Protein AF-A0A4U1BHV1-F1 (afdb_monomer_lite)

pLDDT: mean 71.68, std 8.99, range [50.59, 85.25]

Radius of gyration: 14.43 Å; chains: 1; bounding box: 33×22×41 Å

Structure (mmCIF, N/CA/C/O backbone):
data_AF-A0A4U1BHV1-F1
#
_entry.id   AF-A0A4U1BHV1-F1
#
loop_
_atom_site.group_PDB
_atom_site.id
_atom_site.type_symbol
_atom_site.label_atom_id
_atom_site.label_alt_id
_atom_site.label_comp_id
_atom_site.label_asym_id
_atom_site.label_entity_id
_atom_site.label_seq_id
_atom_site.pdbx_PDB_ins_code
_atom_site.Cartn_x
_atom_site.Cartn_y
_atom_site.Cartn_z
_atom_site.occupancy
_atom_site.B_iso_or_equiv
_atom_site.auth_seq_id
_atom_site.auth_comp_id
_atom_site.auth_asym_id
_atom_site.auth_atom_id
_atom_site.pdbx_PDB_model_num
ATOM 1 N N . MET A 1 1 ? 12.799 6.458 -17.248 1.00 54.06 1 MET A N 1
ATOM 2 C CA . MET A 1 1 ? 11.467 6.992 -16.868 1.00 54.06 1 MET A CA 1
ATOM 3 C C . MET A 1 1 ? 10.619 5.935 -16.154 1.00 54.06 1 MET A C 1
ATOM 5 O O . MET A 1 1 ? 10.118 6.246 -15.081 1.00 54.06 1 MET A O 1
ATOM 9 N N . LEU A 1 2 ? 10.521 4.684 -16.646 1.00 60.41 2 LEU A N 1
ATOM 10 C CA . LEU A 1 2 ? 9.843 3.588 -15.915 1.00 60.41 2 LEU A CA 1
ATOM 11 C C . LEU A 1 2 ? 10.454 3.293 -14.532 1.00 60.41 2 LEU A C 1
ATOM 13 O O . LEU A 1 2 ? 9.721 3.055 -13.580 1.00 60.41 2 LEU A O 1
ATOM 17 N N . THR A 1 3 ? 11.774 3.421 -14.394 1.00 64.62 3 THR A N 1
ATOM 18 C CA . THR A 1 3 ? 12.530 3.190 -13.150 1.00 64.62 3 THR A CA 1
ATOM 19 C C . THR A 1 3 ? 12.148 4.088 -11.966 1.00 64.62 3 THR A C 1
ATOM 21 O O . THR A 1 3 ? 12.435 3.732 -10.831 1.00 64.62 3 THR A O 1
ATOM 24 N N . VAL A 1 4 ? 11.499 5.237 -12.199 1.00 67.94 4 VAL A N 1
ATOM 25 C CA . VAL A 1 4 ? 11.054 6.163 -11.133 1.00 67.94 4 VAL A CA 1
ATOM 26 C C . VAL A 1 4 ? 9.548 6.047 -10.876 1.00 67.94 4 VAL A C 1
ATOM 28 O O . VAL A 1 4 ? 9.091 6.214 -9.749 1.00 67.94 4 VAL A O 1
ATOM 31 N N . ILE A 1 5 ? 8.770 5.707 -11.905 1.00 71.06 5 ILE A N 1
ATOM 32 C CA . ILE A 1 5 ? 7.318 5.503 -11.800 1.00 71.06 5 ILE A CA 1
ATOM 33 C C . ILE A 1 5 ? 7.003 4.212 -11.035 1.00 71.06 5 ILE A C 1
ATOM 35 O O . ILE A 1 5 ? 6.091 4.186 -10.211 1.00 71.06 5 ILE A O 1
ATOM 39 N N . GLU A 1 6 ? 7.786 3.159 -11.257 1.00 67.12 6 GLU A N 1
ATOM 40 C CA . GLU A 1 6 ? 7.626 1.861 -10.600 1.00 67.12 6 GLU A CA 1
ATOM 41 C C . GLU A 1 6 ? 7.663 1.941 -9.055 1.00 67.12 6 GLU A C 1
ATOM 43 O O . GLU A 1 6 ? 6.696 1.503 -8.419 1.00 67.12 6 GLU A O 1
ATOM 48 N N . PRO A 1 7 ? 8.684 2.550 -8.410 1.00 73.94 7 PRO A N 1
ATOM 49 C CA . PRO A 1 7 ? 8.700 2.671 -6.955 1.00 73.94 7 PRO A CA 1
ATOM 50 C C . PRO A 1 7 ? 7.590 3.585 -6.431 1.00 73.94 7 PRO A C 1
ATOM 52 O O . PRO A 1 7 ? 7.107 3.354 -5.330 1.00 73.94 7 PRO A O 1
ATOM 55 N N . LEU A 1 8 ? 7.137 4.577 -7.203 1.00 76.62 8 LEU A N 1
ATOM 56 C CA . LEU A 1 8 ? 6.018 5.453 -6.836 1.00 76.62 8 LEU A CA 1
ATOM 57 C C . LEU A 1 8 ? 4.691 4.689 -6.753 1.00 76.62 8 LEU A C 1
ATOM 59 O O . LEU A 1 8 ? 3.937 4.875 -5.798 1.00 76.62 8 LEU A O 1
ATOM 63 N N . PHE A 1 9 ? 4.423 3.796 -7.707 1.00 75.31 9 PHE A N 1
ATOM 64 C CA . PHE A 1 9 ? 3.234 2.939 -7.678 1.00 75.31 9 PHE A CA 1
ATOM 65 C C . PHE A 1 9 ? 3.312 1.875 -6.579 1.00 75.31 9 PHE A C 1
ATOM 67 O O . PHE A 1 9 ? 2.321 1.641 -5.885 1.00 75.31 9 PHE A O 1
ATOM 74 N N . LEU A 1 10 ? 4.486 1.271 -6.370 1.00 76.25 10 LEU A N 1
ATOM 75 C CA . LEU A 1 10 ? 4.687 0.279 -5.311 1.00 76.25 10 LEU A CA 1
ATOM 76 C C . LEU A 1 10 ? 4.606 0.903 -3.911 1.00 76.25 10 LEU A C 1
ATOM 78 O O . LEU A 1 10 ? 3.877 0.395 -3.060 1.00 76.25 10 LEU A O 1
ATOM 82 N N . LEU A 1 11 ? 5.297 2.022 -3.670 1.00 81.25 11 LEU A N 1
ATOM 83 C CA . LEU A 1 11 ? 5.230 2.741 -2.395 1.00 81.25 11 LEU A CA 1
ATOM 84 C C . LEU A 1 11 ? 3.845 3.343 -2.175 1.00 81.25 11 LEU A C 1
ATOM 86 O O . LEU A 1 11 ? 3.296 3.198 -1.088 1.00 81.25 11 LEU A O 1
ATOM 90 N N . GLY A 1 12 ? 3.242 3.956 -3.196 1.00 79.31 12 GLY A N 1
ATOM 91 C CA . GLY A 1 12 ? 1.889 4.503 -3.109 1.00 79.31 12 GLY A CA 1
ATOM 92 C C . GLY A 1 12 ? 0.854 3.431 -2.765 1.00 79.31 12 GLY A C 1
ATOM 93 O O . GLY A 1 12 ? 0.059 3.614 -1.841 1.00 79.31 12 GLY A O 1
ATOM 94 N N . GLY A 1 13 ? 0.912 2.277 -3.436 1.00 74.25 13 GLY A N 1
ATOM 95 C CA . GLY A 1 13 ? 0.067 1.122 -3.135 1.00 74.25 13 GLY A CA 1
ATOM 96 C C . GLY A 1 13 ? 0.299 0.572 -1.724 1.00 74.25 13 GLY A C 1
ATOM 97 O O . GLY A 1 13 ? -0.664 0.331 -0.994 1.00 74.25 13 GLY A O 1
ATOM 98 N N . ALA A 1 14 ? 1.559 0.444 -1.297 1.00 77.50 14 ALA A N 1
ATOM 99 C CA . ALA A 1 14 ? 1.906 -0.022 0.045 1.00 77.50 14 ALA A CA 1
ATOM 100 C C . ALA A 1 14 ? 1.392 0.930 1.134 1.00 77.50 14 ALA A C 1
ATOM 102 O O . ALA A 1 14 ? 0.790 0.481 2.109 1.00 77.50 14 ALA A O 1
ATOM 103 N N . VAL A 1 15 ? 1.561 2.242 0.953 1.00 82.00 15 VAL A N 1
ATOM 104 C CA . VAL A 1 15 ? 1.065 3.264 1.886 1.00 82.00 15 VAL A CA 1
ATOM 105 C C . VAL A 1 15 ? -0.462 3.245 1.950 1.00 82.00 15 VAL A C 1
ATOM 107 O O . VAL A 1 15 ? -1.018 3.339 3.043 1.00 82.00 15 VAL A O 1
ATOM 110 N N . LEU A 1 16 ? -1.157 3.057 0.825 1.00 77.75 16 LEU A N 1
ATOM 111 C CA . LEU A 1 16 ? -2.618 2.912 0.786 1.00 77.75 16 LEU A CA 1
ATOM 112 C C . LEU A 1 16 ? -3.100 1.680 1.561 1.00 77.75 16 LEU A C 1
ATOM 114 O O . LEU A 1 16 ? -4.020 1.787 2.377 1.00 77.75 16 LEU A O 1
ATOM 118 N N . VAL A 1 17 ? -2.451 0.529 1.364 1.00 76.00 17 VAL A N 1
ATOM 119 C CA . VAL A 1 17 ? -2.766 -0.697 2.113 1.00 76.00 17 VAL A CA 1
ATOM 120 C C . VAL A 1 17 ? -2.494 -0.497 3.604 1.00 76.00 17 VAL A C 1
ATOM 122 O O . VAL A 1 17 ? -3.380 -0.760 4.420 1.00 76.00 17 VAL A O 1
ATOM 125 N N . LEU A 1 18 ? -1.331 0.044 3.972 1.00 79.75 18 LEU A N 1
ATOM 126 C CA . LEU A 1 18 ? -0.978 0.330 5.366 1.00 79.75 18 LEU A CA 1
ATOM 127 C C . LEU A 1 18 ? -1.934 1.334 6.015 1.00 79.75 18 LEU A C 1
ATOM 129 O O . LEU A 1 18 ? -2.323 1.148 7.167 1.00 79.75 18 LEU A O 1
ATOM 133 N N . THR A 1 19 ? -2.362 2.363 5.286 1.00 78.69 19 THR A N 1
ATOM 134 C CA . THR A 1 19 ? -3.326 3.358 5.776 1.00 78.69 19 THR A CA 1
ATOM 135 C C . THR A 1 19 ? -4.687 2.715 6.022 1.00 78.69 19 THR A C 1
ATOM 137 O O . THR A 1 19 ? -5.284 2.941 7.074 1.00 78.69 19 THR A O 1
ATOM 140 N N . SER A 1 20 ? -5.152 1.855 5.107 1.00 71.50 20 SER A N 1
ATOM 141 C CA . SER A 1 20 ? -6.410 1.116 5.284 1.00 71.50 20 SER A CA 1
ATOM 142 C C . SER A 1 20 ? -6.366 0.188 6.504 1.00 71.50 20 SER A C 1
ATOM 144 O O . SER A 1 20 ? -7.303 0.172 7.302 1.00 71.50 20 SER A O 1
ATOM 146 N N . LEU A 1 21 ? -5.242 -0.504 6.722 1.00 71.62 21 LEU A N 1
ATOM 147 C CA . LEU A 1 21 ? -5.050 -1.345 7.901 1.00 71.62 21 LEU A CA 1
ATOM 148 C C . LEU A 1 21 ? -4.926 -0.528 9.183 1.00 71.62 21 LEU A C 1
ATOM 150 O O .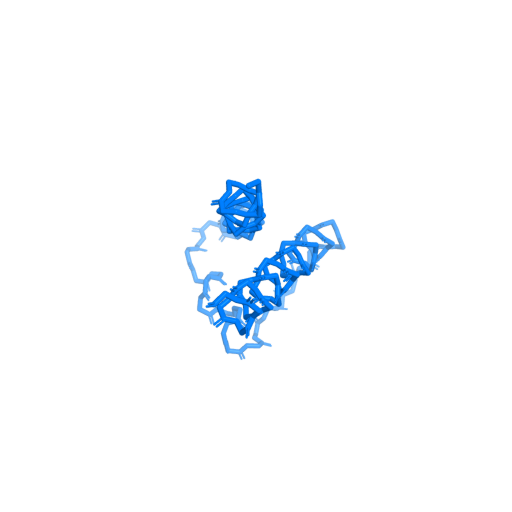 LEU A 1 21 ? -5.420 -0.951 10.222 1.00 71.62 21 LEU A O 1
ATOM 154 N N . THR A 1 22 ? -4.278 0.633 9.129 1.00 75.50 22 THR A N 1
ATOM 155 C CA . THR A 1 22 ? -4.127 1.518 10.290 1.00 75.50 22 THR A CA 1
ATOM 156 C C . THR A 1 22 ? -5.476 2.094 10.711 1.00 75.50 22 THR A C 1
ATOM 158 O O . THR A 1 22 ? -5.766 2.135 11.906 1.00 75.50 22 THR A O 1
ATOM 161 N N . LEU A 1 23 ? -6.323 2.487 9.754 1.00 74.19 23 LEU A N 1
ATOM 162 C CA . LEU A 1 23 ? -7.701 2.918 10.011 1.00 74.19 23 LEU A CA 1
ATOM 163 C C . LEU A 1 23 ? -8.518 1.800 10.668 1.00 74.19 23 LEU A C 1
ATOM 165 O O . LEU A 1 23 ? -9.102 2.027 11.729 1.00 74.19 23 LEU A O 1
ATOM 169 N N . TYR A 1 24 ? -8.467 0.589 10.110 1.00 68.19 24 TYR A N 1
ATOM 170 C CA . TYR A 1 24 ? -9.153 -0.576 10.670 1.00 68.19 24 TYR A CA 1
ATOM 171 C C . TYR A 1 24 ? -8.644 -0.939 12.076 1.00 68.19 24 TYR A C 1
ATOM 173 O O . TYR A 1 24 ? -9.427 -1.133 13.006 1.00 68.19 24 TYR A O 1
ATOM 181 N N . SER A 1 25 ? -7.322 -0.955 12.265 1.00 70.38 25 SER A N 1
ATOM 182 C CA . SER A 1 25 ? -6.662 -1.252 13.542 1.00 70.38 25 SER A CA 1
ATOM 183 C C . SER A 1 25 ? -6.993 -0.207 14.615 1.00 70.38 25 SER A C 1
ATOM 185 O O . SER A 1 25 ? -7.287 -0.562 15.758 1.00 70.38 25 SER A O 1
ATOM 187 N N . ARG A 1 26 ? -7.049 1.085 14.249 1.00 72.06 26 ARG A N 1
ATOM 188 C CA . ARG A 1 26 ? -7.541 2.153 15.138 1.00 72.06 26 ARG A CA 1
ATOM 189 C C . ARG A 1 26 ? -9.003 1.946 15.521 1.00 72.06 26 ARG A C 1
ATOM 191 O O . ARG A 1 26 ? -9.345 2.166 16.681 1.00 72.06 26 ARG A O 1
ATOM 198 N N . ARG A 1 27 ? -9.851 1.520 14.579 1.00 69.62 27 ARG A N 1
ATOM 199 C CA . ARG A 1 27 ? -11.277 1.260 14.829 1.00 69.62 27 ARG A CA 1
ATOM 200 C C . ARG A 1 27 ? -11.486 0.096 15.793 1.00 69.62 27 ARG A C 1
ATOM 202 O O . ARG A 1 27 ? -12.289 0.213 16.712 1.00 69.62 27 ARG A O 1
ATOM 209 N N . GLN A 1 28 ? -10.741 -0.993 15.615 1.00 69.19 28 GLN A N 1
ATOM 210 C CA . GLN A 1 28 ? -10.855 -2.184 16.460 1.00 69.19 28 GLN A CA 1
ATOM 211 C C . GLN A 1 28 ? -9.980 -2.151 17.725 1.00 69.19 28 GLN A C 1
ATOM 213 O O . GLN A 1 28 ? -10.049 -3.081 18.523 1.00 69.19 28 GLN A O 1
ATOM 218 N N . LYS A 1 29 ? -9.160 -1.104 17.933 1.00 66.19 29 LYS A N 1
ATOM 219 C CA . LYS A 1 29 ? -8.179 -0.984 19.037 1.00 66.19 29 LYS A CA 1
ATOM 220 C C . LYS A 1 29 ? -7.227 -2.188 19.179 1.00 66.19 29 LYS A C 1
ATOM 222 O O . LYS A 1 29 ? -6.564 -2.335 20.203 1.00 66.19 29 LYS A O 1
ATOM 227 N N . HIS A 1 30 ? -7.110 -3.022 18.148 1.00 61.75 30 HIS A N 1
ATOM 228 C CA . HIS A 1 30 ? -6.286 -4.224 18.144 1.00 61.75 30 HIS A CA 1
ATOM 229 C C . HIS A 1 30 ? -5.533 -4.358 16.817 1.00 61.75 30 HIS A C 1
ATOM 231 O O . HIS A 1 30 ? -6.127 -4.356 15.741 1.00 61.75 30 HIS A O 1
ATOM 237 N N . LEU A 1 31 ? -4.216 -4.585 16.906 1.00 61.56 31 LEU A N 1
ATOM 238 C CA . LEU A 1 31 ? -3.325 -4.829 15.760 1.00 61.56 31 LEU A CA 1
ATOM 239 C C . LEU A 1 31 ? -3.576 -6.163 15.030 1.00 61.56 31 LEU A C 1
ATOM 241 O O . LEU A 1 31 ? -2.943 -6.437 14.012 1.00 61.56 31 LEU A O 1
ATOM 245 N N . HIS A 1 32 ? -4.533 -6.974 15.492 1.00 57.59 32 HIS A N 1
ATOM 246 C CA . HIS A 1 32 ? -4.907 -8.242 14.858 1.00 57.59 32 HIS A CA 1
ATOM 247 C C . HIS A 1 32 ? -5.471 -8.092 13.438 1.00 57.59 32 HIS A C 1
ATOM 249 O O . HIS A 1 32 ? -5.557 -9.089 12.721 1.00 57.59 32 HIS A O 1
ATOM 255 N N . GLY A 1 33 ? -5.798 -6.874 12.996 1.00 56.66 33 GLY A N 1
ATOM 256 C CA . GLY A 1 33 ? -6.242 -6.620 11.627 1.00 56.66 33 GLY A CA 1
ATOM 257 C C . GLY A 1 33 ? -5.243 -7.056 10.557 1.00 56.66 33 GLY A C 1
ATOM 258 O O . GLY A 1 33 ? -5.664 -7.564 9.524 1.00 56.66 33 GLY A O 1
ATOM 259 N N . PHE A 1 34 ? -3.933 -6.969 10.819 1.00 59.91 34 PHE A N 1
ATOM 260 C CA . PHE A 1 34 ? -2.922 -7.441 9.863 1.00 59.91 34 PHE A CA 1
ATOM 261 C C . PHE A 1 34 ? -3.004 -8.960 9.662 1.00 59.91 34 PHE A C 1
ATOM 263 O O . PHE A 1 34 ? -2.946 -9.441 8.537 1.00 59.91 34 PHE A O 1
ATOM 270 N N . TRP A 1 35 ? -3.216 -9.719 10.738 1.00 55.75 35 TRP A N 1
ATOM 271 C CA . TRP A 1 35 ? -3.325 -11.179 10.687 1.00 55.75 35 TRP A CA 1
ATOM 272 C C . TRP A 1 35 ? -4.681 -11.649 10.141 1.00 55.75 35 TRP A C 1
ATOM 274 O O . TRP A 1 35 ? -4.752 -12.599 9.367 1.00 55.75 35 TRP A O 1
ATOM 284 N N . GLN A 1 36 ? -5.770 -10.952 10.476 1.00 61.06 36 GLN A N 1
ATOM 285 C CA . GLN A 1 36 ? -7.116 -11.273 9.981 1.00 61.06 36 GLN A CA 1
ATOM 286 C C . GLN A 1 36 ? -7.257 -11.111 8.464 1.00 61.06 36 GLN A C 1
ATOM 288 O O . GLN A 1 36 ? -8.030 -11.855 7.858 1.00 61.06 36 GLN A O 1
ATOM 293 N N . VAL A 1 37 ? -6.491 -10.196 7.858 1.00 62.00 37 VAL A N 1
ATOM 294 C CA . VAL A 1 37 ? -6.376 -10.063 6.398 1.00 62.00 37 VAL A CA 1
ATOM 295 C C . VAL A 1 37 ? -5.838 -11.346 5.771 1.00 62.00 37 VAL A C 1
ATOM 297 O O . VAL A 1 37 ? -6.428 -11.860 4.825 1.00 62.00 37 VAL A O 1
ATOM 300 N N . TRP A 1 38 ? -4.760 -11.895 6.332 1.00 57.12 38 TRP A N 1
ATOM 301 C CA . TRP A 1 38 ? -4.114 -13.111 5.831 1.00 57.12 38 TRP A CA 1
ATOM 302 C C . TRP A 1 38 ? -4.931 -14.378 6.094 1.00 57.12 38 TRP A C 1
ATOM 304 O O . TRP A 1 38 ? -4.899 -15.310 5.298 1.00 57.12 38 TRP A O 1
ATOM 314 N N . VAL A 1 39 ? -5.699 -14.406 7.185 1.00 57.38 39 VAL A N 1
ATOM 315 C CA . VAL A 1 39 ? -6.540 -15.555 7.566 1.00 57.38 39 VAL A CA 1
ATOM 316 C C . VAL A 1 39 ? -7.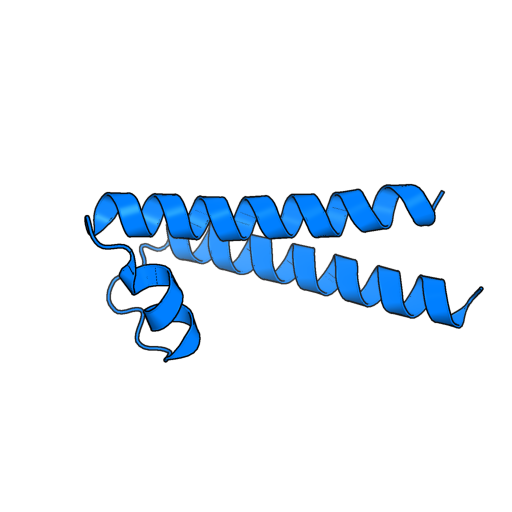945 -15.478 6.933 1.00 57.38 39 VAL A C 1
ATOM 318 O O . VAL A 1 39 ? -8.788 -16.336 7.186 1.00 57.38 39 VAL A O 1
ATOM 321 N N . GLY A 1 40 ? -8.240 -14.456 6.116 1.00 56.66 40 GLY A N 1
ATOM 322 C CA . GLY A 1 40 ? -9.558 -14.274 5.485 1.00 56.66 40 GLY A CA 1
ATOM 323 C C . GLY A 1 40 ? -10.698 -14.048 6.488 1.00 56.66 40 GLY A C 1
ATOM 324 O O . GLY A 1 40 ? -11.871 -14.193 6.150 1.00 56.66 40 GLY A O 1
ATOM 325 N N . LYS A 1 41 ? -10.365 -13.699 7.737 1.00 55.88 41 LYS A N 1
ATOM 326 C CA . LYS A 1 41 ? -11.304 -13.489 8.851 1.00 55.88 41 LYS A CA 1
ATOM 327 C C . LYS A 1 41 ? -11.528 -12.006 9.149 1.00 55.88 41 LYS A C 1
ATOM 329 O O . LYS A 1 41 ? -11.736 -11.625 10.298 1.00 55.88 41 LYS A O 1
ATOM 334 N N . LEU A 1 42 ? -11.509 -11.172 8.114 1.00 61.91 42 LEU A N 1
ATOM 335 C CA . LEU A 1 42 ? -11.975 -9.788 8.178 1.00 61.91 42 LEU A CA 1
ATOM 336 C C . LEU A 1 42 ? -13.504 -9.777 8.316 1.00 61.91 42 LEU A C 1
ATOM 338 O O . LEU A 1 42 ? -14.232 -9.593 7.341 1.00 61.91 42 LEU A O 1
ATOM 342 N N . LYS A 1 43 ? -14.005 -10.031 9.525 1.00 50.59 43 LYS A N 1
ATOM 343 C CA . LYS A 1 43 ? -15.394 -9.729 9.875 1.00 50.59 43 LYS A CA 1
ATOM 344 C C . LYS A 1 43 ? -15.465 -8.239 10.226 1.00 50.59 43 LYS A C 1
ATOM 346 O O . LYS A 1 43 ? -14.644 -7.765 11.002 1.00 50.59 43 LYS A O 1
ATOM 351 N N . ASP A 1 44 ? -16.411 -7.527 9.612 1.00 63.31 44 ASP A N 1
ATOM 352 C CA . ASP A 1 44 ? -16.725 -6.105 9.851 1.00 63.31 44 ASP A CA 1
ATOM 353 C C . ASP A 1 44 ? -15.810 -5.058 9.190 1.00 63.31 44 ASP A C 1
ATOM 355 O O . ASP A 1 44 ? -15.509 -4.014 9.769 1.00 63.31 44 ASP A O 1
ATOM 359 N N . PHE A 1 45 ? -15.406 -5.283 7.936 1.00 65.19 45 PHE A N 1
ATOM 360 C CA . PHE A 1 45 ? -14.823 -4.212 7.121 1.00 65.19 45 PHE A CA 1
ATOM 361 C C . PHE A 1 45 ? -15.920 -3.275 6.600 1.00 65.19 45 PHE A C 1
ATOM 363 O O . PHE A 1 45 ? -16.860 -3.711 5.929 1.00 65.19 45 PHE A O 1
ATOM 370 N N . THR A 1 46 ? -15.802 -1.974 6.865 1.00 70.62 46 THR A N 1
ATOM 371 C CA . THR A 1 46 ? -16.744 -0.991 6.319 1.00 70.62 46 THR A CA 1
ATOM 372 C C . THR A 1 46 ? -16.521 -0.854 4.808 1.00 70.62 46 THR A C 1
ATOM 374 O O . THR A 1 46 ? -15.397 -0.974 4.318 1.00 70.62 46 THR A O 1
ATOM 377 N N . ILE A 1 47 ? -17.569 -0.533 4.043 1.00 75.56 47 ILE A N 1
ATOM 378 C CA . ILE A 1 47 ? -17.505 -0.376 2.573 1.00 75.56 47 ILE A CA 1
ATOM 379 C C . ILE A 1 47 ? -16.376 0.580 2.138 1.00 75.56 47 ILE A C 1
ATOM 381 O O . ILE A 1 47 ? -15.699 0.331 1.140 1.00 75.56 47 ILE A O 1
ATOM 385 N N . ALA A 1 48 ? -16.148 1.658 2.896 1.00 73.62 48 ALA A N 1
ATOM 386 C CA . ALA A 1 48 ? -15.074 2.614 2.632 1.00 73.62 48 ALA A CA 1
ATOM 387 C C . ALA A 1 48 ? -13.678 2.001 2.840 1.00 73.62 48 ALA A C 1
ATOM 389 O O . ALA A 1 48 ? -12.818 2.130 1.973 1.00 73.62 48 ALA A O 1
ATOM 390 N N . GLU A 1 49 ? -13.468 1.287 3.949 1.00 69.19 49 GLU A N 1
ATOM 391 C CA . GLU A 1 49 ? -12.201 0.614 4.261 1.00 69.19 49 GLU A CA 1
ATOM 392 C C . GLU A 1 49 ? -11.894 -0.447 3.199 1.00 69.19 49 GLU A C 1
ATOM 394 O O . GLU A 1 49 ? -10.774 -0.509 2.691 1.00 69.19 49 GLU A O 1
ATOM 399 N N . PHE A 1 50 ? -12.910 -1.208 2.775 1.00 73.25 50 PHE A N 1
ATOM 400 C CA . PHE A 1 50 ? -12.768 -2.237 1.742 1.00 73.25 50 PHE A CA 1
ATOM 401 C C . PHE A 1 50 ? -12.378 -1.636 0.396 1.00 73.25 50 PHE A C 1
ATOM 403 O O . PHE A 1 50 ? -11.532 -2.180 -0.312 1.00 73.25 50 PHE A O 1
ATOM 410 N N . ARG A 1 51 ? -12.958 -0.481 0.053 1.00 77.38 51 ARG A N 1
ATOM 411 C CA . ARG A 1 51 ? -12.615 0.247 -1.169 1.00 77.38 51 ARG A CA 1
ATOM 412 C C . ARG A 1 51 ? -11.159 0.713 -1.148 1.00 77.38 51 ARG A C 1
ATOM 414 O O . ARG A 1 51 ? -10.460 0.483 -2.131 1.00 77.38 51 ARG A O 1
ATOM 421 N N . PHE A 1 52 ? -10.687 1.291 -0.041 1.00 73.19 52 PHE A N 1
ATOM 422 C CA . PHE A 1 52 ? -9.286 1.710 0.098 1.00 73.19 52 PHE A CA 1
ATOM 423 C C . PHE A 1 52 ? -8.316 0.527 0.056 1.00 73.19 52 PHE A C 1
ATOM 425 O O . PHE A 1 52 ? -7.317 0.587 -0.659 1.00 73.19 52 PHE A O 1
ATOM 432 N N . TYR A 1 53 ? -8.635 -0.567 0.750 1.00 75.00 53 TYR A N 1
ATOM 433 C CA . TYR A 1 53 ? -7.826 -1.785 0.741 1.00 75.00 53 TYR A CA 1
ATOM 434 C C . TYR A 1 53 ? -7.737 -2.393 -0.669 1.00 75.00 53 TYR A C 1
ATOM 436 O O . TYR A 1 53 ? -6.644 -2.662 -1.169 1.00 75.00 53 TYR A O 1
ATOM 444 N N . ARG A 1 54 ? -8.874 -2.520 -1.366 1.00 79.81 54 ARG A N 1
ATOM 445 C CA . ARG A 1 54 ? -8.931 -3.042 -2.740 1.00 79.81 54 ARG A CA 1
ATOM 446 C C . ARG A 1 54 ? -8.214 -2.133 -3.741 1.00 79.81 54 ARG A C 1
ATOM 448 O O . ARG A 1 54 ? -7.535 -2.644 -4.627 1.00 79.81 54 ARG A O 1
ATOM 455 N N . MET A 1 55 ? -8.327 -0.809 -3.601 1.00 77.69 55 MET A N 1
ATOM 456 C CA . MET A 1 55 ? -7.560 0.140 -4.418 1.00 77.69 55 MET A CA 1
ATOM 457 C C . MET A 1 55 ? -6.057 0.016 -4.157 1.00 77.69 55 MET A C 1
ATOM 459 O O . MET A 1 55 ? -5.291 -0.032 -5.114 1.00 77.69 55 MET A O 1
ATOM 463 N N . GLY A 1 56 ? -5.633 -0.109 -2.897 1.00 78.00 56 GLY A N 1
ATOM 464 C CA . GLY A 1 56 ? -4.229 -0.330 -2.544 1.00 78.00 56 GLY A CA 1
ATOM 465 C C . GLY A 1 56 ? -3.661 -1.615 -3.154 1.00 78.00 56 GLY A C 1
ATOM 466 O O . GLY A 1 56 ? -2.585 -1.586 -3.747 1.00 78.00 56 GLY A O 1
ATOM 467 N N . ILE A 1 57 ? -4.414 -2.720 -3.096 1.00 79.81 57 ILE A N 1
ATOM 468 C CA . ILE A 1 57 ? -4.031 -3.983 -3.749 1.00 79.81 57 ILE A CA 1
ATOM 469 C C . ILE A 1 57 ? -3.928 -3.8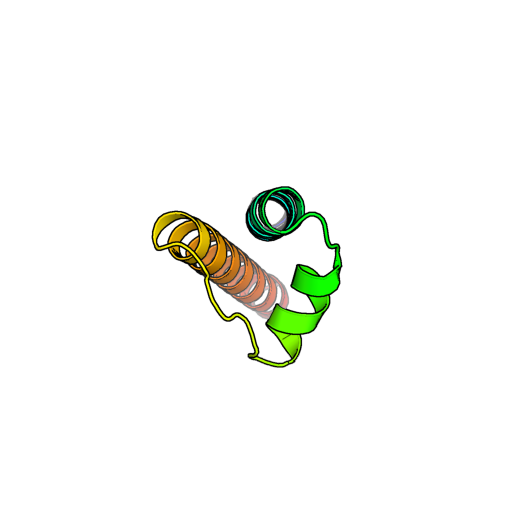20 -5.265 1.00 79.81 57 ILE A C 1
ATOM 471 O O . ILE A 1 57 ? -2.962 -4.295 -5.851 1.00 79.81 57 ILE A O 1
ATOM 475 N N . LEU A 1 58 ? -4.891 -3.153 -5.908 1.00 82.44 58 LEU A N 1
ATOM 476 C CA . LEU A 1 58 ? -4.846 -2.913 -7.354 1.00 82.44 58 LEU A CA 1
ATOM 477 C C . LEU A 1 58 ? -3.616 -2.088 -7.748 1.00 82.44 58 LEU A C 1
ATOM 479 O O . LEU A 1 58 ? -2.941 -2.431 -8.714 1.00 82.44 58 LEU A O 1
ATOM 483 N N . PHE A 1 59 ? -3.286 -1.049 -6.978 1.00 77.69 59 PHE A N 1
ATOM 484 C CA . PHE A 1 59 ? -2.083 -0.245 -7.198 1.00 77.69 59 PHE A CA 1
ATOM 485 C C . PHE A 1 59 ? -0.798 -1.060 -7.021 1.00 77.69 59 PHE A C 1
ATOM 487 O O . PHE A 1 59 ? 0.094 -0.968 -7.863 1.00 77.69 59 PHE A O 1
ATOM 494 N N . LEU A 1 60 ? -0.715 -1.898 -5.981 1.00 79.94 60 LEU A N 1
ATOM 495 C CA . LEU A 1 60 ? 0.412 -2.815 -5.793 1.00 79.94 60 LEU A CA 1
ATOM 496 C C . LEU A 1 60 ? 0.525 -3.818 -6.941 1.00 79.94 60 LEU A C 1
ATOM 498 O O . LEU A 1 60 ? 1.618 -4.036 -7.451 1.00 79.94 60 LEU A O 1
ATOM 502 N N . PHE A 1 61 ? -0.594 -4.398 -7.373 1.00 84.56 61 PHE A N 1
ATOM 503 C CA . PHE A 1 61 ? -0.622 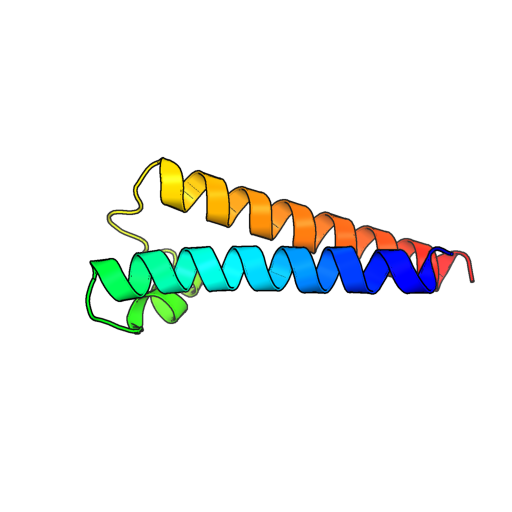-5.362 -8.467 1.00 84.56 61 PHE A CA 1
ATOM 504 C C . PHE A 1 61 ? -0.141 -4.731 -9.777 1.00 84.56 61 PHE A C 1
ATOM 506 O O . PHE A 1 61 ? 0.736 -5.283 -10.435 1.00 84.56 61 PHE A O 1
ATOM 513 N N . I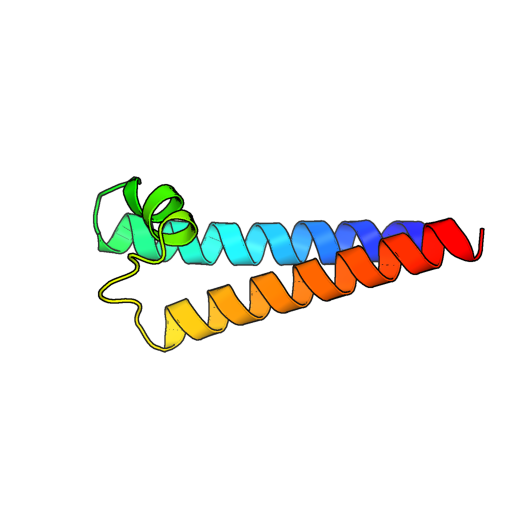LE A 1 62 ? -0.635 -3.535 -10.114 1.00 83.88 62 ILE A N 1
ATOM 514 C CA . ILE A 1 62 ? -0.177 -2.772 -11.284 1.00 83.88 62 ILE A CA 1
ATOM 515 C C . ILE A 1 62 ? 1.314 -2.434 -11.160 1.00 83.88 62 ILE A C 1
ATOM 517 O O . ILE A 1 62 ? 2.053 -2.606 -12.125 1.00 83.88 62 ILE A O 1
ATOM 521 N N . GLY A 1 63 ? 1.777 -2.012 -9.980 1.00 80.31 63 GLY A N 1
ATOM 522 C CA . GLY A 1 63 ? 3.195 -1.749 -9.725 1.00 80.31 63 GLY A CA 1
ATOM 523 C C . GLY A 1 63 ? 4.080 -2.983 -9.935 1.00 80.31 63 GLY A C 1
ATOM 524 O O . GLY A 1 63 ? 5.140 -2.881 -10.547 1.00 80.31 63 GLY A O 1
ATOM 525 N N . ILE A 1 64 ? 3.630 -4.163 -9.497 1.00 82.75 64 ILE A N 1
ATOM 526 C CA . ILE A 1 64 ? 4.334 -5.436 -9.717 1.00 82.75 64 ILE A CA 1
ATOM 527 C C . ILE A 1 64 ? 4.341 -5.807 -11.204 1.00 82.75 64 ILE A C 1
ATOM 529 O O . ILE A 1 64 ? 5.382 -6.204 -11.719 1.00 82.75 64 ILE A O 1
ATOM 533 N N . VAL A 1 65 ? 3.216 -5.661 -11.909 1.00 85.25 65 VAL A N 1
ATOM 534 C CA . VAL A 1 65 ? 3.148 -5.926 -13.356 1.00 85.25 65 VAL A CA 1
ATOM 535 C C . VAL A 1 65 ? 4.102 -5.006 -14.114 1.00 85.25 65 VAL A C 1
ATOM 537 O O . VA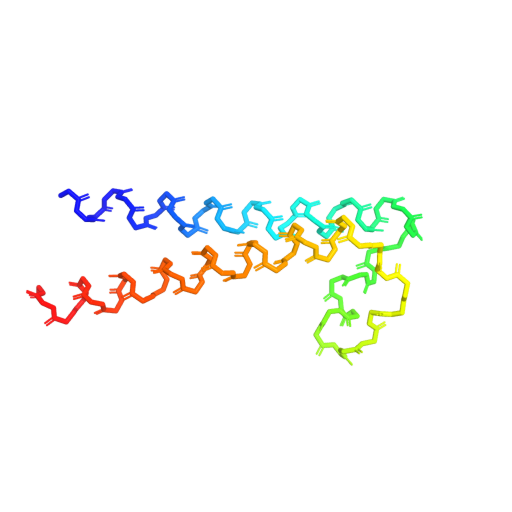L A 1 65 ? 4.876 -5.486 -14.939 1.00 85.25 65 VAL A O 1
ATOM 540 N N . LEU A 1 66 ? 4.111 -3.709 -13.793 1.00 81.94 66 LEU A N 1
ATOM 541 C CA . LEU A 1 66 ? 5.060 -2.752 -14.366 1.00 81.94 66 LEU A CA 1
ATOM 542 C C . LEU A 1 66 ? 6.508 -3.161 -14.083 1.00 81.94 66 LEU A C 1
ATOM 544 O O . LEU A 1 66 ? 7.324 -3.109 -14.997 1.00 81.94 66 LEU A O 1
ATOM 548 N N . ARG A 1 67 ? 6.808 -3.640 -12.869 1.00 79.38 67 ARG A N 1
ATOM 549 C CA . ARG A 1 67 ? 8.133 -4.161 -12.511 1.00 79.38 67 ARG A CA 1
ATOM 550 C C . ARG A 1 67 ? 8.538 -5.376 -13.335 1.00 79.38 67 ARG A C 1
ATOM 552 O O . ARG A 1 67 ? 9.668 -5.440 -13.805 1.00 79.38 67 ARG A O 1
ATOM 559 N N . ILE A 1 68 ? 7.634 -6.333 -13.526 1.00 83.12 68 ILE A N 1
ATOM 560 C CA . ILE A 1 68 ? 7.902 -7.523 -14.346 1.00 83.12 68 ILE A CA 1
ATOM 561 C C . ILE A 1 68 ? 8.157 -7.112 -15.798 1.00 83.12 68 ILE A C 1
ATOM 563 O O . ILE A 1 68 ? 9.132 -7.561 -16.390 1.00 83.12 68 ILE A O 1
ATOM 567 N N . VAL A 1 69 ? 7.330 -6.224 -16.357 1.00 82.12 69 VAL A N 1
ATOM 568 C CA . VAL A 1 69 ? 7.514 -5.707 -17.723 1.00 82.12 69 VAL A CA 1
ATOM 569 C C . VAL A 1 69 ? 8.854 -4.986 -17.857 1.00 82.12 69 VAL A C 1
ATOM 571 O O . VAL A 1 69 ? 9.582 -5.232 -18.814 1.00 82.12 69 VAL A O 1
ATOM 574 N N . ASN A 1 70 ? 9.205 -4.149 -16.880 1.00 80.44 70 ASN A N 1
ATOM 575 C CA . ASN A 1 70 ? 10.465 -3.416 -16.848 1.00 80.44 70 ASN A CA 1
ATOM 576 C C . ASN A 1 70 ? 11.675 -4.363 -16.773 1.00 80.44 70 ASN A C 1
ATOM 578 O O . ASN A 1 70 ? 12.640 -4.148 -17.486 1.00 80.44 70 ASN A O 1
ATOM 582 N N . LEU A 1 71 ? 11.599 -5.441 -15.983 1.00 79.94 71 LEU A N 1
ATOM 583 C CA . LEU A 1 71 ? 12.638 -6.481 -15.899 1.00 79.94 71 LEU A CA 1
ATOM 584 C C . LEU A 1 71 ? 12.699 -7.423 -17.113 1.00 79.94 71 LEU A C 1
ATOM 586 O O . LEU A 1 71 ? 13.655 -8.177 -17.231 1.00 79.94 71 LEU A O 1
ATOM 590 N N . THR A 1 72 ? 11.660 -7.456 -17.952 1.00 82.44 72 THR A N 1
ATOM 591 C CA . THR A 1 72 ? 11.586 -8.362 -19.115 1.00 82.44 72 THR A CA 1
ATOM 592 C C . THR A 1 72 ? 11.948 -7.650 -20.420 1.00 82.44 72 THR A C 1
ATOM 594 O O . THR A 1 72 ? 12.469 -8.278 -21.335 1.00 82.44 72 THR A O 1
ATOM 597 N N . MET A 1 73 ? 11.638 -6.354 -20.539 1.00 71.94 73 MET A N 1
ATOM 598 C CA . MET A 1 73 ? 11.970 -5.543 -21.720 1.00 71.94 73 MET A CA 1
ATOM 599 C C . MET A 1 73 ? 13.332 -4.833 -21.631 1.00 71.94 73 MET A C 1
ATOM 601 O O . MET A 1 73 ? 13.754 -4.239 -22.623 1.00 71.94 73 MET A O 1
ATOM 605 N N . ILE A 1 74 ? 13.990 -4.864 -20.469 1.00 56.72 74 ILE A N 1
ATOM 606 C CA . ILE A 1 74 ? 15.365 -4.387 -20.233 1.00 56.72 74 ILE A CA 1
ATOM 607 C C . ILE A 1 74 ? 16.233 -5.604 -19.945 1.00 56.72 74 ILE A C 1
ATOM 609 O O . ILE A 1 74 ? 17.354 -5.653 -20.495 1.00 56.72 74 ILE A O 1
#

Organism: NCBI:txid2569538

Sequence (74 aa):
MLTVIEPLFLLGGAVLVLTSLTLYSRRQKHLHGFWQVWVGKLKDFTIAEFRFYRMGILFLFIGIVLRIVNLTMI

Foldseek 3Di:
DLVVVLVVLQVVLVVLQVVLLVVVCVVVVHNCSVVCVVVVNPDDDDPVSVVSNVVSVVSNVVSVVSVVVVVVVD

Secondary structure (DSSP, 8-state):
-HHHHHHHHHHHHHHHHHHHHHHHHHHHTSTTHHHHHHTT---S--HHHHHHHHHHHHHHHHHHHHHHHHHHH-